Protein AF-A0A1Y3EPB8-F1 (afdb_monomer)

Organism: NCBI:txid6335

Secondary structure (DSSP, 8-state):
-PPPPEEEEE--PPBTTS---HHHHHHHHHHHHHHHHHHHTT-EEEEE-EEB--HHHHHHHHHHHHHHHH---GGGS-HHHHHHHHHHHHHHHHHHHHHHHHHTT----GGG-EETT--

Foldseek 3Di:
DDDAAADEDEQPAEELLDEDDPVSLVSLVVVQVVQVVSVVVRHRYAHAYEHEPVPPSLLVSLQVVCCVPPVDHPVNDDPVVSVVSSVVSSVVSVVRRVVVSVVSVGPHPVVRYYYPPDD

Mean predicted aligned error: 3.69 Å

InterPro domains:
  IPR001412 Aminoacyl-tRNA synthetase, class I, conserved site [PS00178] (14-25)
  IPR002300 Aminoacyl-tRNA synthetase, class Ia [PF00133] (4-118)
  IPR002303 Valine-tRNA ligase [PTHR11946] (3-118)
  IPR014729 Rossmann-like alpha/beta/alpha sandwich fold [G3DSA:3.40.50.620] (1-119)

Structure (mmCIF, N/CA/C/O backbone):
data_AF-A0A1Y3EPB8-F1
#
_entry.id   AF-A0A1Y3EPB8-F1
#
loop_
_atom_site.group_PDB
_atom_site.id
_atom_site.type_symbol
_atom_site.label_atom_id
_atom_site.label_alt_id
_atom_site.label_comp_id
_atom_site.label_asym_id
_atom_site.label_entity_id
_atom_site.label_seq_id
_atom_site.pdbx_PDB_ins_code
_atom_site.Cartn_x
_atom_site.Cartn_y
_atom_site.Cartn_z
_atom_site.occupancy
_atom_site.B_iso_or_equiv
_atom_site.auth_seq_id
_atom_site.auth_comp_id
_atom_site.auth_asym_id
_atom_site.auth_atom_id
_atom_site.pdbx_PDB_model_num
ATOM 1 N N . THR A 1 1 ? -30.625 -8.356 18.699 1.00 48.16 1 THR A N 1
ATOM 2 C CA . THR A 1 1 ? -29.183 -8.108 18.916 1.00 48.16 1 THR A CA 1
ATOM 3 C C . THR A 1 1 ? -28.895 -6.658 18.578 1.00 48.16 1 THR A C 1
ATOM 5 O O . THR A 1 1 ? -29.268 -6.217 17.500 1.00 48.16 1 THR A O 1
ATOM 8 N N . SER A 1 2 ? -28.342 -5.879 19.513 1.00 60.34 2 SER A N 1
ATOM 9 C CA . SER A 1 2 ? -27.997 -4.468 19.267 1.00 60.34 2 SER A CA 1
ATOM 10 C C . SER A 1 2 ? -27.018 -4.370 18.088 1.00 60.34 2 SER A C 1
ATOM 12 O O . SER A 1 2 ? -26.005 -5.073 18.064 1.00 60.34 2 SER A O 1
ATOM 14 N N . ARG A 1 3 ? -27.351 -3.567 17.072 1.00 82.12 3 ARG A N 1
ATOM 15 C CA . ARG A 1 3 ? -26.519 -3.379 15.876 1.00 82.12 3 ARG A CA 1
ATOM 16 C C . ARG A 1 3 ? -25.303 -2.542 16.285 1.00 82.12 3 ARG A C 1
ATOM 18 O O . ARG A 1 3 ? -25.474 -1.411 16.730 1.00 82.12 3 ARG A O 1
ATOM 25 N N . ARG A 1 4 ? -24.087 -3.091 16.162 1.00 90.75 4 ARG A N 1
ATOM 26 C CA . ARG A 1 4 ? -22.846 -2.336 16.424 1.00 90.75 4 ARG A CA 1
ATOM 27 C C . ARG A 1 4 ? -22.790 -1.103 15.518 1.00 90.75 4 ARG A C 1
ATOM 29 O O . ARG A 1 4 ? -23.131 -1.199 14.337 1.00 90.75 4 ARG A O 1
ATOM 36 N N . ARG A 1 5 ? -22.349 0.036 16.054 1.00 95.44 5 ARG A N 1
ATOM 37 C CA . ARG A 1 5 ? -22.171 1.267 15.275 1.00 95.44 5 ARG A CA 1
ATOM 38 C C . ARG A 1 5 ? -21.008 1.076 14.289 1.00 95.44 5 ARG A C 1
ATOM 40 O O . ARG A 1 5 ? -19.944 0.632 14.713 1.00 95.44 5 ARG A O 1
ATOM 47 N N . PRO A 1 6 ? -21.181 1.356 12.987 1.00 96.62 6 PRO A N 1
ATOM 48 C CA . PRO A 1 6 ? -20.092 1.237 12.027 1.00 96.62 6 PRO A CA 1
ATOM 49 C C . PRO A 1 6 ? -19.095 2.393 12.180 1.00 96.62 6 PRO A C 1
ATOM 51 O O . PRO A 1 6 ? -19.495 3.546 12.344 1.00 96.62 6 PRO A O 1
ATOM 54 N N . TYR A 1 7 ? -17.806 2.080 12.072 1.00 97.69 7 TYR A N 1
ATOM 55 C CA . TYR A 1 7 ? -16.718 3.052 11.965 1.00 97.69 7 TYR A CA 1
ATOM 56 C C . TYR A 1 7 ? -15.863 2.684 10.751 1.00 97.69 7 TYR A C 1
ATOM 58 O O . TYR A 1 7 ? -15.195 1.652 10.749 1.00 97.69 7 TYR A O 1
ATOM 66 N N . ILE A 1 8 ? -15.953 3.474 9.683 1.00 97.56 8 ILE A N 1
ATOM 67 C CA . ILE A 1 8 ? -15.419 3.123 8.362 1.00 97.56 8 ILE A CA 1
ATOM 68 C C . ILE A 1 8 ? -14.483 4.227 7.904 1.00 97.56 8 ILE A C 1
ATOM 70 O O . ILE A 1 8 ? -14.867 5.394 7.915 1.00 97.56 8 ILE A O 1
ATOM 74 N N . PHE A 1 9 ? -13.278 3.854 7.492 1.00 97.81 9 PHE A N 1
ATOM 75 C CA . PHE A 1 9 ? -12.310 4.770 6.906 1.00 97.81 9 PHE A CA 1
ATOM 76 C C . PHE A 1 9 ? -11.317 4.003 6.031 1.00 97.81 9 PHE A C 1
ATOM 78 O O . PHE A 1 9 ? -11.178 2.786 6.161 1.00 97.81 9 PHE A O 1
ATOM 85 N N . CYS A 1 10 ? -10.641 4.703 5.128 1.00 96.94 10 CYS A N 1
ATOM 86 C CA . CYS A 1 10 ? -9.663 4.103 4.227 1.00 96.94 10 CYS A CA 1
ATOM 87 C C . CYS A 1 10 ? -8.249 4.411 4.710 1.00 96.94 10 CYS A C 1
ATOM 89 O O . CYS A 1 10 ? -7.986 5.527 5.153 1.00 96.94 10 CYS A O 1
ATOM 91 N N . LEU A 1 11 ? -7.350 3.440 4.566 1.00 96.62 11 LEU A N 1
ATOM 92 C CA . LEU A 1 11 ? -5.923 3.726 4.496 1.00 96.62 11 LEU A CA 1
ATOM 93 C C . LEU A 1 11 ? -5.704 4.620 3.265 1.00 96.62 11 LEU A C 1
ATOM 95 O O . LEU A 1 11 ? -6.165 4.240 2.182 1.00 96.62 11 LEU A O 1
ATOM 99 N N . PRO A 1 12 ? -5.029 5.776 3.386 1.00 95.69 12 PRO A N 1
ATOM 100 C CA . PRO A 1 12 ? -4.585 6.538 2.228 1.00 95.69 12 PRO A CA 1
ATOM 101 C C . PRO A 1 12 ? -3.781 5.607 1.310 1.00 95.69 12 PRO A C 1
ATOM 103 O O . PRO A 1 12 ? -2.752 5.083 1.746 1.00 95.69 12 PRO A O 1
ATOM 106 N N . PRO A 1 13 ? -4.266 5.321 0.090 1.00 94.88 13 PRO A N 1
ATOM 107 C CA . PRO A 1 13 ? -3.726 4.231 -0.707 1.00 94.88 13 PRO A CA 1
ATOM 108 C C . PRO A 1 13 ? -2.278 4.551 -1.101 1.00 94.88 13 PRO A C 1
ATOM 110 O O . PRO A 1 13 ? -2.051 5.572 -1.752 1.00 94.88 13 PRO A O 1
ATOM 113 N N . PRO A 1 14 ? -1.279 3.733 -0.716 1.00 95.88 14 PRO A N 1
ATOM 114 C CA . PRO A 1 14 ? 0.088 3.945 -1.162 1.00 95.88 14 PRO A CA 1
ATOM 115 C C . PRO A 1 14 ? 0.199 3.789 -2.681 1.00 95.88 14 PRO A C 1
ATOM 117 O O . PRO A 1 14 ? -0.417 2.907 -3.289 1.00 95.88 14 PRO A O 1
ATOM 120 N N . ASN A 1 15 ? 1.045 4.625 -3.277 1.00 96.25 15 ASN A N 1
ATOM 121 C CA . ASN A 1 15 ? 1.415 4.515 -4.682 1.00 96.25 15 ASN A CA 1
ATOM 122 C C . ASN A 1 15 ? 2.221 3.235 -4.906 1.00 96.25 15 ASN A C 1
ATOM 124 O O . ASN A 1 15 ? 3.165 2.951 -4.166 1.00 96.25 15 ASN A O 1
ATOM 128 N N . ILE A 1 16 ? 1.949 2.518 -5.995 1.00 94.31 16 ILE A N 1
ATOM 129 C CA . ILE A 1 16 ? 2.722 1.327 -6.392 1.00 94.31 16 ILE A CA 1
ATOM 130 C C . ILE A 1 16 ? 4.099 1.668 -6.997 1.00 94.31 16 ILE A C 1
ATOM 132 O O . ILE A 1 16 ? 4.610 0.941 -7.838 1.00 94.31 16 ILE A O 1
ATOM 136 N N . THR A 1 17 ? 4.727 2.775 -6.600 1.00 92.12 17 THR A N 1
ATOM 137 C CA . THR A 1 17 ? 5.982 3.285 -7.184 1.00 92.12 17 THR A CA 1
ATOM 138 C C . THR A 1 17 ? 7.242 2.790 -6.472 1.00 92.12 17 THR A C 1
ATOM 140 O O . THR A 1 17 ? 8.348 3.053 -6.934 1.00 92.12 17 THR A O 1
ATOM 143 N N . GLY A 1 18 ? 7.104 2.081 -5.353 1.00 90.38 18 GLY A N 1
ATOM 144 C CA . GLY A 1 18 ? 8.216 1.572 -4.552 1.00 90.38 18 GLY A CA 1
ATOM 145 C C . GLY A 1 18 ? 7.735 0.923 -3.258 1.00 90.38 18 GLY A C 1
ATOM 146 O O . GLY A 1 18 ? 6.536 0.726 -3.072 1.00 90.38 18 GLY A O 1
ATOM 147 N N . ASP A 1 19 ? 8.676 0.595 -2.376 1.00 93.31 19 ASP A N 1
ATOM 148 C CA . ASP A 1 19 ? 8.370 0.052 -1.051 1.00 93.31 19 ASP A CA 1
ATOM 149 C C . ASP A 1 19 ? 8.005 1.160 -0.051 1.00 93.31 19 ASP A C 1
ATOM 151 O O . ASP A 1 19 ? 8.410 2.321 -0.179 1.00 93.31 19 ASP A O 1
ATOM 155 N N . LEU A 1 20 ? 7.267 0.788 0.996 1.00 96.31 20 LEU A N 1
ATOM 156 C CA . LEU A 1 20 ? 6.926 1.693 2.089 1.00 96.31 20 LEU A CA 1
ATOM 157 C C . LEU A 1 20 ? 8.171 2.133 2.876 1.00 96.31 20 LEU A C 1
ATOM 159 O O . LEU A 1 20 ? 9.079 1.349 3.151 1.00 96.31 20 LEU A O 1
ATOM 163 N N . HIS A 1 21 ? 8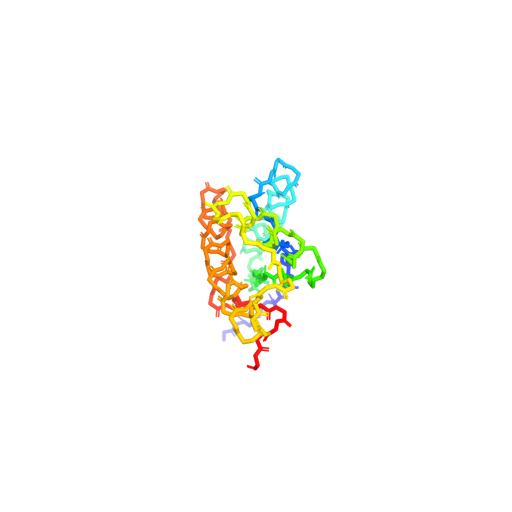.152 3.391 3.317 1.00 96.62 21 HIS A N 1
ATOM 164 C CA . HIS A 1 21 ? 9.166 4.018 4.175 1.00 96.62 21 HIS A CA 1
ATOM 165 C C . HIS A 1 21 ? 8.596 4.431 5.545 1.00 96.62 21 HIS A C 1
ATOM 167 O O . HIS A 1 21 ? 7.388 4.374 5.765 1.00 96.62 21 HIS A O 1
ATOM 173 N N . LEU A 1 22 ? 9.436 4.951 6.452 1.00 97.12 22 LEU A N 1
ATOM 174 C CA . LEU A 1 22 ? 9.045 5.312 7.829 1.00 97.12 22 LEU A CA 1
ATOM 175 C C . LEU A 1 22 ? 7.837 6.258 7.929 1.00 97.12 22 LEU A C 1
ATOM 177 O O . LEU A 1 22 ? 7.002 6.074 8.807 1.00 97.12 22 LEU A O 1
ATOM 181 N N . GLY A 1 23 ? 7.695 7.221 7.013 1.00 97.31 23 GLY A N 1
ATOM 182 C CA . GLY A 1 23 ? 6.486 8.057 6.943 1.00 97.31 23 GLY A CA 1
ATOM 183 C C . GLY A 1 23 ? 5.183 7.257 6.784 1.00 97.31 23 GLY A C 1
ATOM 184 O O . GLY A 1 23 ? 4.210 7.544 7.470 1.00 97.31 23 GLY A O 1
ATOM 185 N N . HIS A 1 24 ? 5.178 6.199 5.966 1.00 97.88 24 HIS A N 1
ATOM 186 C CA . HIS A 1 24 ? 4.026 5.303 5.846 1.00 97.88 24 HIS A CA 1
ATOM 187 C C . HIS A 1 24 ? 3.805 4.513 7.138 1.00 97.88 24 HIS A C 1
ATOM 189 O O . HIS A 1 24 ? 2.675 4.399 7.602 1.00 97.88 24 HIS A O 1
ATOM 195 N N . ALA A 1 25 ? 4.883 4.010 7.749 1.00 97.50 25 ALA A N 1
ATOM 196 C CA . ALA A 1 25 ? 4.797 3.275 9.009 1.00 97.50 25 ALA A CA 1
ATOM 197 C C . ALA A 1 25 ? 4.186 4.128 10.135 1.00 97.50 25 ALA A C 1
ATOM 199 O O . ALA A 1 25 ? 3.371 3.624 10.905 1.00 97.50 25 ALA A O 1
ATOM 200 N N . LEU A 1 26 ? 4.525 5.421 10.199 1.00 97.94 26 LEU A N 1
ATOM 201 C CA . LEU A 1 26 ? 3.941 6.363 11.154 1.00 97.94 26 LEU A CA 1
ATOM 202 C C . LEU A 1 26 ? 2.428 6.522 10.947 1.00 97.94 26 LEU A C 1
ATOM 204 O O . LEU A 1 26 ? 1.668 6.382 11.904 1.00 97.94 26 LEU A O 1
ATOM 208 N N . THR A 1 27 ? 1.987 6.773 9.710 1.00 97.44 27 THR A N 1
ATOM 209 C CA . THR A 1 27 ? 0.558 6.904 9.381 1.00 97.44 27 THR A CA 1
ATOM 210 C C . THR A 1 27 ? -0.211 5.634 9.736 1.00 97.44 27 THR A C 1
ATOM 212 O O . THR A 1 27 ? -1.213 5.695 10.447 1.00 97.44 27 THR A O 1
ATOM 215 N N . VAL A 1 28 ? 0.307 4.472 9.326 1.00 98.12 28 VAL A N 1
ATOM 216 C CA . VAL A 1 28 ? -0.286 3.156 9.608 1.00 98.12 28 VAL A CA 1
ATOM 217 C C . VAL A 1 28 ? -0.397 2.913 11.112 1.00 98.12 28 VAL A C 1
ATOM 219 O O . VAL A 1 28 ? -1.433 2.441 11.570 1.00 98.12 28 VAL A O 1
ATOM 222 N N . ALA A 1 29 ? 0.623 3.260 11.902 1.00 98.19 29 ALA A N 1
ATOM 223 C CA . ALA A 1 29 ? 0.591 3.080 13.353 1.00 98.19 29 ALA A CA 1
ATOM 224 C C . ALA A 1 29 ? -0.502 3.928 14.028 1.00 98.19 29 ALA A C 1
ATOM 226 O O . ALA A 1 29 ? -1.202 3.443 14.921 1.00 98.19 29 ALA A O 1
ATOM 227 N N . ILE A 1 30 ? -0.672 5.180 13.594 1.00 98.31 30 ILE A N 1
ATOM 228 C CA . ILE A 1 30 ? -1.700 6.087 14.125 1.00 98.31 30 ILE A CA 1
ATOM 229 C C . ILE A 1 30 ? -3.100 5.574 13.770 1.00 98.31 30 ILE A C 1
ATOM 231 O O . ILE A 1 30 ? -3.966 5.463 14.642 1.00 98.31 30 ILE A O 1
ATOM 235 N N . GLU A 1 31 ? -3.323 5.228 12.505 1.00 98.44 31 GLU A N 1
ATOM 236 C CA . GLU A 1 31 ? -4.609 4.725 12.018 1.00 98.44 31 GLU A CA 1
ATOM 237 C C . GLU A 1 31 ? -4.991 3.384 12.656 1.00 98.44 31 GLU A C 1
ATOM 239 O O . GLU A 1 31 ? -6.139 3.196 13.070 1.00 98.44 31 GLU A O 1
ATOM 244 N N . ASP A 1 32 ? -4.026 2.476 12.826 1.00 98.44 32 ASP A N 1
ATOM 245 C CA . ASP A 1 32 ? -4.247 1.186 13.477 1.00 98.44 32 ASP A CA 1
ATOM 246 C C . ASP A 1 32 ? -4.630 1.359 14.953 1.00 98.44 32 ASP A C 1
ATOM 248 O O . ASP A 1 32 ? -5.546 0.692 15.444 1.00 98.44 32 ASP A O 1
ATOM 252 N N . ALA A 1 33 ? -3.997 2.300 15.664 1.00 98.50 33 ALA A N 1
ATOM 253 C CA . ALA A 1 33 ? -4.352 2.624 17.044 1.00 98.50 33 ALA A CA 1
ATOM 254 C C . ALA A 1 33 ? -5.798 3.142 17.157 1.00 98.50 33 ALA A C 1
ATOM 256 O O . ALA A 1 33 ? -6.544 2.716 18.047 1.00 98.50 33 ALA A O 1
ATOM 257 N N . ILE A 1 34 ? -6.228 4.001 16.226 1.00 98.44 34 ILE A N 1
ATOM 258 C CA . ILE A 1 34 ? -7.611 4.495 16.145 1.00 98.44 34 ILE A CA 1
ATOM 259 C C . ILE A 1 34 ? -8.575 3.335 15.869 1.00 98.44 34 ILE A C 1
ATOM 261 O O . ILE A 1 34 ? -9.558 3.163 16.598 1.00 98.44 34 ILE A O 1
ATOM 265 N N . ALA A 1 35 ? -8.274 2.491 14.878 1.00 98.38 35 ALA A N 1
ATOM 266 C CA . ALA A 1 35 ? -9.093 1.332 14.535 1.00 98.38 35 ALA A CA 1
ATOM 267 C C . ALA A 1 35 ? -9.261 0.383 15.729 1.00 98.38 35 ALA A C 1
ATOM 269 O O . ALA A 1 35 ? -10.370 -0.051 16.044 1.00 98.38 35 ALA A O 1
ATOM 270 N N . ARG A 1 36 ? -8.168 0.058 16.428 1.00 98.50 36 ARG A N 1
ATOM 271 C CA . ARG A 1 36 ? -8.189 -0.813 17.612 1.00 98.50 36 ARG A CA 1
ATOM 272 C C . ARG A 1 36 ? -9.009 -0.217 18.744 1.00 98.50 36 ARG A C 1
ATOM 274 O O . ARG A 1 36 ? -9.846 -0.929 19.293 1.00 98.50 36 ARG A O 1
ATOM 281 N N . LYS A 1 37 ? -8.836 1.074 19.042 1.00 98.44 37 LYS A N 1
ATOM 282 C CA . LYS A 1 37 ? -9.634 1.775 20.057 1.00 98.44 37 LYS A CA 1
ATOM 283 C C . LYS A 1 37 ? -11.130 1.654 19.763 1.00 98.44 37 LYS A C 1
ATOM 285 O O . LYS A 1 37 ? -11.882 1.239 20.637 1.00 98.44 37 LYS A O 1
ATOM 290 N N . HIS A 1 38 ? -11.558 1.940 18.533 1.00 98.31 38 HIS A N 1
ATOM 291 C CA . HIS A 1 38 ? -12.968 1.827 18.149 1.00 98.31 38 HIS A CA 1
ATOM 292 C C . HIS A 1 38 ? -13.502 0.390 18.269 1.00 98.31 38 HIS A C 1
ATOM 294 O O . HIS A 1 38 ? -14.593 0.186 18.806 1.00 98.31 38 HIS A O 1
ATOM 300 N N . ARG A 1 39 ? -12.716 -0.628 17.881 1.00 97.50 39 ARG A N 1
ATOM 301 C CA . ARG A 1 39 ? -13.099 -2.040 18.091 1.00 97.50 39 ARG A CA 1
ATOM 302 C C . ARG A 1 39 ? -13.275 -2.370 19.572 1.00 97.50 39 ARG A C 1
ATOM 304 O O . ARG A 1 39 ? -14.244 -3.032 19.932 1.00 97.50 39 ARG A O 1
ATOM 311 N N . MET A 1 40 ? -12.369 -1.893 20.426 1.00 97.75 40 MET A N 1
ATOM 312 C CA . MET A 1 40 ? -12.453 -2.075 21.881 1.00 97.75 40 MET A CA 1
ATOM 313 C C . MET A 1 40 ? -13.659 -1.349 22.494 1.00 97.75 40 MET A C 1
ATOM 315 O O . MET A 1 40 ? -14.211 -1.821 23.482 1.00 97.75 40 MET A O 1
ATOM 319 N N . CYS A 1 41 ? -14.113 -0.248 21.889 1.00 97.12 41 CYS A N 1
ATOM 320 C CA . CYS A 1 41 ? -15.333 0.466 22.275 1.00 97.12 41 CYS A CA 1
ATOM 321 C C . CYS A 1 41 ? -16.633 -0.180 21.752 1.00 97.12 41 CYS A C 1
ATOM 323 O O . CYS A 1 41 ? -17.716 0.334 22.025 1.00 97.12 41 CYS A O 1
ATOM 325 N N . GLY A 1 42 ? -16.554 -1.305 21.031 1.00 96.94 42 GLY A N 1
ATOM 326 C CA . GLY A 1 42 ? -17.720 -2.046 20.540 1.00 96.94 42 GLY A CA 1
ATOM 327 C C . GLY A 1 42 ? -18.218 -1.636 19.151 1.00 96.94 42 GLY A C 1
ATOM 328 O O . GLY A 1 42 ? -19.240 -2.166 18.701 1.00 96.94 42 GLY A O 1
ATOM 329 N N . ASP A 1 43 ? -17.505 -0.749 18.450 1.00 97.75 43 ASP A N 1
ATOM 330 C CA . ASP A 1 43 ? -17.831 -0.370 17.074 1.00 97.75 43 ASP A CA 1
ATOM 331 C C . ASP A 1 43 ? -17.476 -1.496 16.081 1.00 97.75 43 ASP A C 1
ATOM 333 O O . ASP A 1 43 ? -16.528 -2.267 16.259 1.00 97.75 43 ASP A O 1
ATOM 337 N N . ALA A 1 44 ? -18.234 -1.584 14.988 1.00 97.00 44 ALA A N 1
ATOM 338 C CA . ALA A 1 44 ? -17.895 -2.405 13.830 1.00 97.00 44 ALA A CA 1
ATOM 339 C C . ALA A 1 44 ? -16.936 -1.624 12.918 1.00 97.00 44 ALA A C 1
ATOM 341 O O . ALA A 1 44 ? -17.366 -0.801 12.110 1.00 97.00 44 ALA A O 1
ATOM 342 N N . VAL A 1 45 ? -15.634 -1.868 13.079 1.00 97.62 45 VAL A N 1
ATOM 343 C CA . VAL A 1 45 ? -14.581 -1.111 12.388 1.00 97.62 45 VAL A CA 1
ATOM 344 C C . VAL A 1 45 ? -14.218 -1.726 11.040 1.00 97.62 45 VAL A C 1
ATOM 346 O O . VAL A 1 45 ? -13.842 -2.897 10.977 1.00 97.62 45 VAL A O 1
ATOM 349 N N . PHE A 1 46 ? -14.236 -0.904 9.992 1.00 97.44 46 PHE A N 1
ATOM 350 C CA . PHE A 1 46 ? -13.738 -1.219 8.656 1.00 97.44 46 PHE A CA 1
ATOM 351 C C . PHE A 1 46 ? -12.675 -0.194 8.255 1.00 97.44 46 PHE A C 1
ATOM 353 O O . PHE A 1 46 ? -12.991 0.867 7.725 1.00 97.44 46 PHE A O 1
ATOM 360 N N . TRP A 1 47 ? -11.415 -0.525 8.528 1.00 98.12 47 TRP A N 1
ATOM 361 C CA . TRP A 1 47 ? -10.263 0.198 7.994 1.00 98.12 47 TRP A CA 1
ATOM 362 C C . TRP A 1 47 ? -9.864 -0.455 6.671 1.00 98.12 47 TRP A C 1
ATOM 364 O O . TRP A 1 47 ? -9.401 -1.598 6.667 1.00 98.12 47 TRP A O 1
ATOM 374 N N . ILE A 1 48 ? -10.176 0.203 5.558 1.00 97.81 48 ILE A N 1
ATOM 375 C CA . ILE A 1 48 ? -10.144 -0.381 4.215 1.00 97.81 48 ILE A CA 1
ATOM 376 C C . ILE A 1 48 ? -8.776 -0.112 3.571 1.00 97.81 48 ILE A C 1
ATOM 378 O O . ILE A 1 48 ? -8.425 1.056 3.400 1.00 97.81 48 ILE A O 1
ATOM 382 N N . PRO A 1 49 ? -8.002 -1.153 3.213 1.00 97.31 49 PRO A N 1
ATOM 383 C CA . PRO A 1 49 ? -6.776 -0.987 2.441 1.00 97.31 49 PRO A CA 1
ATOM 384 C C . PRO A 1 49 ? -7.082 -0.655 0.979 1.00 97.31 49 PRO A C 1
ATOM 386 O O . PRO A 1 49 ? -8.099 -1.082 0.433 1.00 97.31 49 PRO A O 1
ATOM 389 N N . GLY A 1 50 ? -6.163 0.048 0.327 1.00 95.88 50 GLY A N 1
ATOM 390 C CA . GLY A 1 50 ? -6.208 0.250 -1.114 1.00 95.88 50 GLY A CA 1
ATOM 391 C C . GLY A 1 50 ? -4.836 0.551 -1.693 1.00 95.88 50 GLY A C 1
ATOM 392 O O . GLY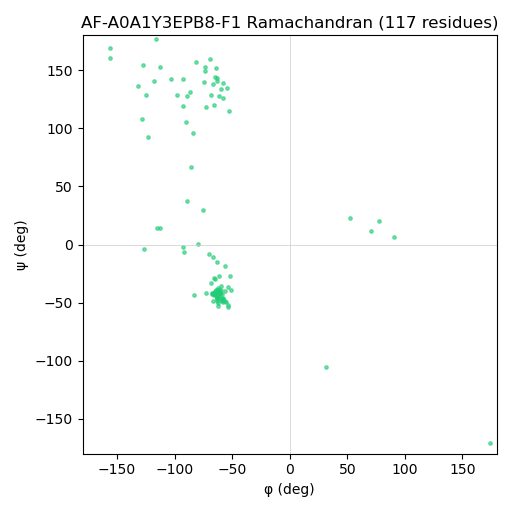 A 1 50 ? -3.899 0.807 -0.944 1.00 95.88 50 GLY A O 1
ATOM 393 N N . PHE A 1 51 ? -4.728 0.531 -3.016 1.00 96.56 51 PHE A N 1
ATOM 394 C CA . PHE A 1 51 ? -3.492 0.818 -3.743 1.00 96.56 51 PHE A CA 1
ATOM 395 C C . PHE A 1 51 ? -3.753 1.816 -4.872 1.00 96.56 51 PHE A C 1
ATOM 397 O O . PHE A 1 51 ? -4.730 1.683 -5.620 1.00 96.56 51 PHE A O 1
ATOM 404 N N . ASP A 1 52 ? -2.869 2.802 -5.016 1.00 96.00 52 ASP A N 1
ATOM 405 C CA . ASP A 1 52 ? -2.967 3.803 -6.076 1.00 96.00 52 ASP A CA 1
ATOM 406 C C . ASP A 1 52 ? -2.061 3.436 -7.256 1.00 96.00 52 ASP A C 1
ATOM 408 O O . ASP A 1 52 ? -0.865 3.175 -7.102 1.00 96.00 52 ASP A O 1
ATOM 412 N N . HIS A 1 53 ? -2.646 3.431 -8.453 1.00 93.38 53 HIS A N 1
ATOM 413 C CA . HIS A 1 53 ? -1.957 3.259 -9.723 1.00 93.38 53 HIS A CA 1
ATOM 414 C C . HIS A 1 53 ? -0.929 4.361 -9.987 1.00 93.38 53 HIS A C 1
ATOM 416 O O . HIS A 1 53 ? 0.024 4.111 -10.719 1.00 93.38 53 HIS A O 1
ATOM 422 N N . ALA A 1 54 ? -1.116 5.561 -9.426 1.00 90.88 54 ALA A N 1
ATOM 423 C CA . ALA A 1 54 ? -0.210 6.705 -9.520 1.00 90.88 54 ALA A CA 1
ATOM 424 C C . ALA A 1 54 ? 0.209 7.111 -10.954 1.00 90.88 54 ALA A C 1
ATOM 426 O O . ALA A 1 54 ? 1.251 7.744 -11.136 1.00 90.88 54 ALA A O 1
ATOM 427 N N . GLY A 1 55 ? -0.586 6.755 -11.972 1.00 91.06 55 GLY A N 1
ATOM 428 C CA . GLY A 1 55 ? -0.436 7.111 -13.390 1.00 91.06 55 GLY A CA 1
ATOM 429 C C . GLY A 1 55 ? 1.007 7.292 -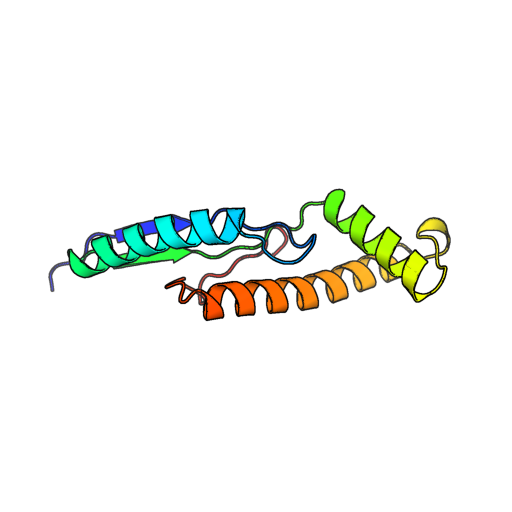13.879 1.00 91.06 55 GLY A C 1
ATOM 430 O O . GLY A 1 55 ? 1.754 6.328 -14.067 1.00 91.06 55 GLY A O 1
ATOM 431 N N . LEU A 1 56 ? 1.397 8.556 -14.086 1.00 92.62 56 LEU A N 1
ATOM 432 C CA . LEU A 1 56 ? 2.712 8.946 -14.604 1.00 92.62 56 LEU A CA 1
ATOM 433 C C . LEU A 1 56 ? 3.876 8.476 -13.720 1.00 92.62 56 LEU A C 1
ATOM 435 O O . LEU A 1 56 ? 4.927 8.109 -14.240 1.00 92.62 56 LEU A O 1
ATOM 439 N N . ALA A 1 57 ? 3.709 8.463 -12.398 1.00 93.31 57 ALA A N 1
ATOM 440 C CA . ALA A 1 57 ? 4.774 8.051 -11.492 1.00 93.31 57 ALA A CA 1
ATOM 441 C C . ALA A 1 57 ? 5.101 6.561 -11.671 1.00 93.31 57 ALA A C 1
ATOM 443 O O . ALA A 1 57 ? 6.271 6.197 -11.782 1.00 93.31 57 ALA A O 1
ATOM 444 N N . THR A 1 58 ? 4.081 5.709 -11.794 1.00 94.00 58 THR A N 1
ATOM 445 C CA . THR A 1 58 ? 4.275 4.278 -12.079 1.00 94.00 58 THR A CA 1
ATOM 446 C C . THR A 1 58 ? 4.906 4.069 -13.444 1.00 94.00 58 THR A C 1
ATOM 448 O O . THR A 1 58 ? 5.856 3.299 -13.563 1.00 94.00 58 THR A O 1
ATOM 451 N N . GLN A 1 59 ? 4.448 4.804 -14.460 1.00 94.69 59 GLN A N 1
ATOM 452 C CA . GLN A 1 59 ? 5.055 4.769 -15.785 1.00 94.69 59 GLN A CA 1
ATOM 453 C C . GLN A 1 59 ? 6.565 5.057 -15.724 1.00 94.69 59 GLN A C 1
ATOM 455 O O . GLN A 1 59 ? 7.348 4.264 -16.238 1.00 94.69 59 GLN A O 1
ATOM 460 N N . LEU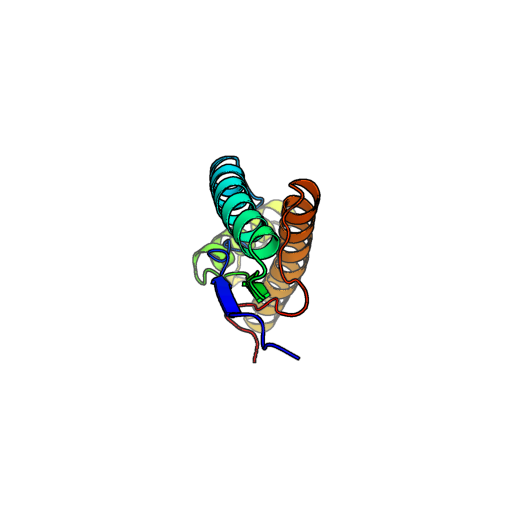 A 1 60 ? 6.980 6.150 -15.079 1.00 95.69 60 LEU A N 1
ATOM 461 C CA . LEU A 1 60 ? 8.393 6.536 -14.996 1.00 95.69 60 LEU A CA 1
ATOM 462 C C . LEU A 1 60 ? 9.239 5.486 -14.265 1.00 95.69 60 LEU A C 1
ATOM 464 O O . LEU A 1 60 ? 10.363 5.196 -14.675 1.00 95.69 60 LEU A O 1
ATOM 468 N N . VAL A 1 61 ? 8.710 4.887 -13.196 1.00 95.62 61 VAL A N 1
ATOM 469 C CA . VAL A 1 61 ? 9.424 3.836 -12.459 1.00 95.62 61 VAL A CA 1
ATOM 470 C C . VAL A 1 61 ? 9.573 2.567 -13.302 1.00 95.62 61 VAL A C 1
ATOM 472 O O . VAL A 1 61 ? 10.654 1.976 -13.322 1.00 95.62 61 VAL A O 1
ATOM 475 N N . VAL A 1 62 ? 8.534 2.170 -14.038 1.00 96.00 62 VAL A N 1
ATOM 476 C CA . VAL A 1 62 ? 8.582 1.009 -14.941 1.00 96.00 62 VAL A CA 1
ATOM 477 C C . VAL A 1 62 ? 9.541 1.258 -16.106 1.00 96.00 62 VAL A C 1
ATOM 479 O O . VAL A 1 62 ? 10.336 0.379 -16.427 1.00 96.00 62 VAL A O 1
ATOM 482 N N . GLU A 1 63 ? 9.533 2.454 -16.699 1.00 96.06 63 GLU A N 1
ATOM 483 C CA . GLU A 1 63 ? 10.480 2.851 -17.751 1.00 96.06 63 GLU A CA 1
ATOM 484 C C . GLU A 1 63 ? 11.932 2.756 -17.268 1.00 96.06 63 GLU A C 1
ATOM 486 O O . GLU A 1 63 ? 12.759 2.106 -17.909 1.00 96.06 63 GLU A O 1
ATOM 491 N N . ASN A 1 64 ? 12.227 3.324 -16.096 1.00 95.69 64 ASN A N 1
ATOM 492 C CA . ASN A 1 64 ? 13.554 3.239 -15.488 1.00 95.69 64 ASN A CA 1
ATOM 493 C C . ASN A 1 64 ? 13.949 1.789 -15.173 1.00 95.69 64 ASN A C 1
ATOM 495 O O . ASN A 1 64 ? 15.096 1.399 -15.377 1.00 95.69 64 ASN A O 1
ATOM 499 N N . MET A 1 65 ? 13.013 0.970 -14.691 1.00 94.81 65 MET A N 1
ATOM 500 C CA . MET A 1 65 ? 13.253 -0.445 -14.407 1.00 94.81 65 MET A CA 1
ATOM 501 C C . MET A 1 65 ? 13.595 -1.235 -15.678 1.00 94.81 65 MET A C 1
ATOM 503 O O . MET A 1 65 ? 14.560 -1.999 -15.666 1.00 94.81 65 MET A O 1
ATOM 507 N N . LEU A 1 66 ? 12.851 -1.031 -16.769 1.00 95.50 66 LEU A N 1
ATOM 508 C CA . LEU A 1 66 ? 13.090 -1.688 -18.059 1.00 95.50 66 LEU A CA 1
ATOM 509 C C . LEU A 1 66 ? 14.444 -1.296 -18.650 1.00 95.50 66 LEU A C 1
ATOM 511 O O . LEU A 1 66 ? 15.199 -2.168 -19.090 1.00 95.50 66 LEU A O 1
ATOM 515 N N . PHE A 1 67 ? 14.778 -0.008 -18.594 1.00 96.25 67 PHE A N 1
ATOM 516 C CA . PHE A 1 67 ? 16.071 0.485 -19.046 1.00 96.25 67 PHE A CA 1
ATOM 517 C C . PHE A 1 67 ? 17.218 -0.096 -18.210 1.00 96.25 67 PHE A C 1
ATOM 519 O O . PHE A 1 67 ? 18.173 -0.633 -18.760 1.00 96.25 67 PHE A O 1
ATOM 526 N N . ASN A 1 68 ? 17.103 -0.081 -16.880 1.00 94.56 68 ASN A N 1
ATOM 527 C CA . ASN A 1 68 ? 18.165 -0.566 -15.996 1.00 94.56 68 ASN A CA 1
ATOM 528 C C . ASN A 1 68 ? 18.371 -2.086 -16.064 1.00 94.56 68 ASN A C 1
ATOM 530 O O . ASN A 1 68 ? 19.494 -2.551 -15.886 1.00 94.56 68 ASN A O 1
ATOM 534 N N . LYS A 1 69 ? 17.308 -2.871 -16.287 1.00 93.19 69 LYS A N 1
ATOM 535 C CA . LYS A 1 69 ? 17.414 -4.336 -16.378 1.00 93.19 69 LYS A CA 1
ATOM 536 C C . LYS A 1 69 ? 17.845 -4.812 -17.763 1.00 93.19 69 LYS A C 1
ATOM 538 O O . LYS A 1 69 ? 18.677 -5.708 -17.856 1.00 93.19 69 LYS A O 1
ATOM 543 N N . ASN A 1 70 ? 17.268 -4.233 -18.817 1.00 92.25 70 ASN A N 1
ATOM 544 C CA . ASN A 1 70 ? 17.342 -4.789 -20.170 1.00 92.25 70 ASN A CA 1
ATOM 545 C C . ASN A 1 70 ? 17.867 -3.793 -21.217 1.00 92.25 70 ASN A C 1
ATOM 547 O O . ASN A 1 70 ? 17.999 -4.161 -22.380 1.00 92.25 70 ASN A O 1
ATOM 551 N N . GLY A 1 71 ? 18.125 -2.535 -20.847 1.00 94.44 71 GLY A N 1
ATOM 552 C CA . GLY A 1 71 ? 18.516 -1.477 -21.784 1.00 94.44 71 GLY A CA 1
ATOM 553 C C . GLY A 1 71 ? 17.394 -1.015 -22.718 1.00 94.44 71 GLY A C 1
ATOM 554 O O . GLY A 1 71 ? 17.669 -0.307 -23.679 1.00 94.44 71 GLY A O 1
ATOM 555 N N . ILE A 1 72 ? 16.144 -1.414 -22.457 1.00 93.81 72 ILE A N 1
ATOM 556 C CA . ILE A 1 72 ? 15.001 -1.160 -23.345 1.00 93.81 72 ILE A CA 1
ATOM 557 C C . ILE A 1 72 ? 14.391 0.207 -23.037 1.00 93.81 72 ILE A C 1
ATOM 559 O O . ILE A 1 72 ? 14.070 0.509 -21.885 1.00 93.81 72 ILE A O 1
ATOM 563 N N . LEU A 1 73 ? 14.164 1.014 -24.073 1.00 94.50 73 LEU A N 1
ATOM 564 C CA . LEU A 1 73 ? 13.411 2.262 -23.976 1.00 94.50 73 LEU A CA 1
ATOM 565 C C . LEU A 1 73 ? 11.932 2.009 -24.286 1.00 94.50 73 LEU A C 1
ATOM 567 O O . LEU A 1 73 ? 11.598 1.286 -25.218 1.00 94.50 73 LEU A O 1
ATOM 571 N N . ARG A 1 74 ? 11.010 2.688 -23.587 1.00 91.94 74 ARG A N 1
ATOM 572 C CA . ARG A 1 74 ? 9.559 2.555 -23.847 1.00 91.94 74 ARG A CA 1
ATOM 573 C C . ARG A 1 74 ? 9.182 2.736 -25.317 1.00 91.94 74 ARG A C 1
ATOM 575 O O . ARG A 1 74 ? 8.296 2.048 -25.806 1.00 91.94 74 ARG A O 1
ATOM 582 N N . LYS A 1 75 ? 9.824 3.683 -26.007 1.00 92.62 75 LYS A N 1
ATOM 583 C CA . LYS A 1 75 ? 9.553 3.986 -27.424 1.00 92.62 75 LYS A CA 1
ATOM 584 C C . LYS A 1 75 ? 9.860 2.815 -28.369 1.00 92.62 75 LYS A C 1
ATOM 586 O O . LYS A 1 75 ? 9.445 2.853 -29.519 1.00 92.62 75 LYS A O 1
ATOM 591 N N . GLU A 1 76 ? 10.602 1.818 -27.894 1.00 93.25 76 GLU A N 1
ATOM 592 C CA . GLU A 1 76 ? 10.977 0.609 -28.630 1.00 93.25 76 GLU A CA 1
ATOM 593 C C . GLU A 1 76 ? 9.981 -0.539 -28.391 1.00 93.25 76 GLU A C 1
ATOM 595 O O . GLU A 1 76 ? 10.129 -1.609 -28.972 1.00 93.25 76 GLU A O 1
ATOM 600 N N . MET A 1 77 ? 8.961 -0.327 -27.549 1.00 94.31 77 MET A N 1
ATOM 601 C CA . MET A 1 77 ? 7.951 -1.321 -27.185 1.00 94.31 77 MET A CA 1
ATOM 602 C C . MET A 1 77 ? 6.571 -0.946 -27.724 1.0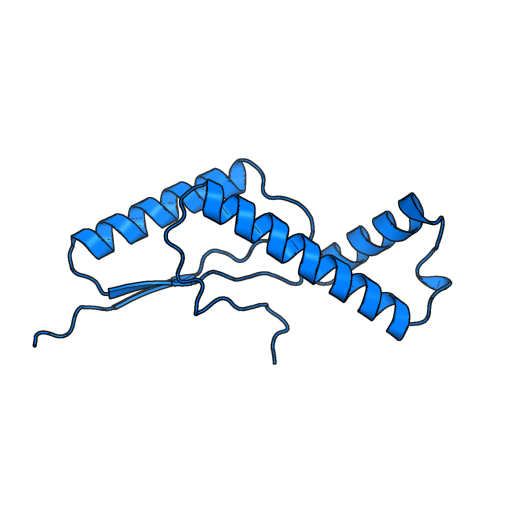0 94.31 77 MET A C 1
ATOM 604 O O . MET A 1 77 ? 6.234 0.233 -27.867 1.00 94.31 77 MET A O 1
ATOM 608 N N . SER A 1 78 ? 5.732 -1.958 -27.960 1.00 96.19 78 SER A N 1
ATOM 609 C CA . SER A 1 78 ? 4.309 -1.717 -28.201 1.00 96.19 78 SER A CA 1
ATOM 610 C C . SER A 1 78 ? 3.613 -1.230 -26.924 1.00 96.19 78 SER A C 1
ATOM 612 O O . SER A 1 78 ? 4.088 -1.441 -25.800 1.00 96.19 78 SER A O 1
ATOM 614 N N . ARG A 1 79 ? 2.452 -0.581 -27.080 1.00 95.12 79 ARG A N 1
ATOM 615 C CA . ARG A 1 79 ? 1.633 -0.150 -25.938 1.00 95.12 79 ARG A CA 1
ATOM 616 C C . ARG A 1 79 ? 1.212 -1.354 -25.103 1.00 95.12 79 ARG A C 1
ATOM 618 O O . ARG A 1 79 ? 1.227 -1.286 -23.878 1.00 95.12 79 ARG A O 1
ATOM 625 N N . GLU A 1 80 ? 0.847 -2.441 -25.765 1.00 96.12 80 GLU A N 1
ATOM 626 C CA . GLU A 1 80 ? 0.368 -3.669 -25.151 1.00 96.12 80 GLU 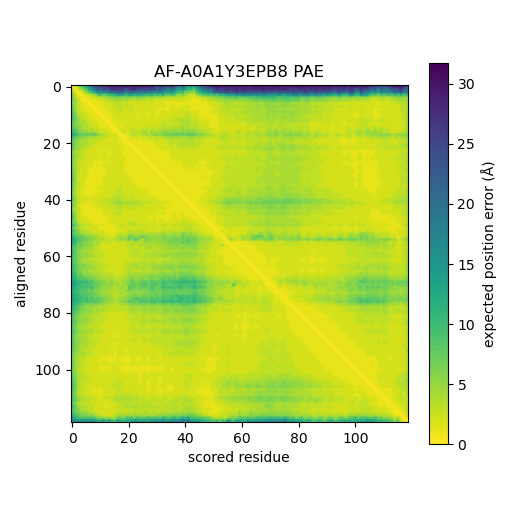A CA 1
ATOM 627 C C . GLU A 1 80 ? 1.474 -4.319 -24.314 1.00 96.12 80 GLU A C 1
ATOM 629 O O . GLU A 1 80 ? 1.212 -4.762 -23.197 1.00 96.12 80 GLU A O 1
ATOM 634 N N . ASP A 1 81 ? 2.712 -4.344 -24.815 1.00 95.62 81 ASP A N 1
ATOM 635 C CA . ASP A 1 81 ? 3.861 -4.882 -24.077 1.00 95.62 81 ASP A CA 1
ATOM 636 C C . ASP A 1 81 ? 4.171 -4.033 -22.844 1.00 95.62 81 ASP A C 1
ATOM 638 O O . ASP A 1 81 ? 4.426 -4.569 -21.764 1.00 95.62 81 ASP A O 1
ATOM 642 N N . PHE A 1 82 ? 4.108 -2.707 -22.988 1.00 95.38 82 PHE A N 1
ATOM 643 C CA . PHE A 1 82 ? 4.344 -1.791 -21.878 1.00 95.38 82 PHE A CA 1
ATOM 644 C C . PHE A 1 82 ? 3.269 -1.914 -20.791 1.00 95.38 82 PHE A C 1
ATOM 646 O O . PHE A 1 82 ? 3.594 -1.967 -19.608 1.00 95.38 82 PHE A O 1
ATOM 653 N N . VAL A 1 83 ? 1.992 -2.026 -21.171 1.00 94.50 83 VAL A N 1
ATOM 654 C CA . VAL A 1 83 ? 0.896 -2.254 -20.213 1.00 94.50 83 VAL A CA 1
ATOM 655 C C . VAL A 1 83 ? 1.102 -3.566 -19.454 1.00 94.50 83 VAL A C 1
ATOM 657 O O . VAL A 1 83 ? 0.974 -3.575 -18.232 1.00 94.50 83 VAL A O 1
ATOM 660 N N . ARG A 1 84 ? 1.522 -4.644 -20.131 1.00 95.00 84 ARG A N 1
ATOM 661 C CA . ARG A 1 84 ? 1.854 -5.908 -19.450 1.00 95.00 84 ARG A CA 1
ATOM 662 C C . ARG A 1 84 ? 3.012 -5.752 -18.464 1.00 95.00 84 ARG A C 1
ATOM 664 O O . ARG A 1 84 ? 2.954 -6.318 -17.377 1.00 95.00 84 ARG A O 1
ATOM 671 N N . ALA A 1 85 ? 4.036 -4.969 -18.803 1.00 94.69 85 ALA A N 1
ATOM 672 C CA . ALA A 1 85 ? 5.126 -4.669 -17.873 1.00 94.69 85 ALA A CA 1
ATOM 673 C C . ALA A 1 85 ? 4.631 -3.900 -16.632 1.00 94.69 85 ALA A C 1
ATOM 675 O O . ALA A 1 85 ? 5.034 -4.221 -15.512 1.00 94.69 85 ALA A O 1
ATOM 676 N N . CYS A 1 86 ? 3.720 -2.937 -16.809 1.00 94.81 86 CYS A N 1
ATOM 677 C CA . CYS A 1 86 ? 3.071 -2.231 -15.703 1.00 94.81 86 CYS A CA 1
ATOM 678 C C . CYS A 1 86 ? 2.218 -3.161 -14.831 1.00 94.81 86 CYS A C 1
ATOM 680 O O . CYS A 1 86 ? 2.237 -3.019 -13.611 1.00 94.81 86 CYS A O 1
ATOM 682 N N . ASP A 1 87 ? 1.502 -4.123 -15.418 1.00 93.75 87 ASP A N 1
ATOM 683 C CA . ASP A 1 87 ? 0.705 -5.095 -14.661 1.00 93.75 87 ASP A CA 1
ATOM 684 C C . ASP A 1 87 ? 1.576 -6.030 -13.817 1.00 93.75 87 ASP A C 1
ATOM 686 O O . ASP A 1 87 ? 1.276 -6.250 -12.644 1.00 93.75 87 ASP A O 1
ATOM 690 N N . VAL A 1 88 ? 2.687 -6.525 -14.373 1.00 94.81 88 VAL A N 1
ATOM 691 C CA . VAL A 1 88 ? 3.666 -7.321 -13.611 1.00 94.81 88 VAL A CA 1
ATOM 692 C C . VAL A 1 88 ? 4.213 -6.503 -12.442 1.00 94.81 88 VAL A C 1
ATOM 694 O O . VAL A 1 88 ? 4.211 -6.964 -11.300 1.00 94.81 88 VAL A O 1
ATOM 697 N N . TRP A 1 89 ? 4.612 -5.256 -12.705 1.00 94.94 89 TRP A N 1
ATOM 698 C CA . TRP A 1 89 ? 5.093 -4.341 -11.673 1.00 94.94 89 TRP A CA 1
ATOM 699 C C . TRP A 1 89 ? 4.046 -4.092 -10.579 1.00 94.94 89 TRP A C 1
ATOM 701 O O . TRP A 1 89 ? 4.363 -4.183 -9.393 1.00 94.94 89 TRP A O 1
ATOM 711 N N . LYS A 1 90 ? 2.793 -3.822 -10.966 1.00 94.25 90 LYS A N 1
ATOM 712 C CA . LYS A 1 90 ? 1.656 -3.637 -10.056 1.00 94.25 90 LYS A CA 1
ATOM 713 C C . LYS A 1 90 ? 1.521 -4.825 -9.111 1.00 94.25 90 LYS A C 1
ATOM 715 O O . LYS A 1 90 ? 1.525 -4.626 -7.899 1.00 94.25 90 LYS A O 1
ATOM 720 N N . THR A 1 91 ? 1.441 -6.042 -9.646 1.00 94.31 91 THR A N 1
ATOM 721 C CA . THR A 1 91 ? 1.272 -7.258 -8.840 1.00 94.31 91 THR A CA 1
ATOM 722 C C . THR A 1 91 ? 2.426 -7.451 -7.858 1.00 94.31 91 THR A C 1
ATOM 724 O O . THR A 1 91 ? 2.188 -7.698 -6.675 1.00 94.31 91 THR A O 1
ATOM 727 N N . GLU A 1 92 ? 3.673 -7.281 -8.304 1.00 95.19 92 GLU A N 1
ATOM 728 C CA . GLU A 1 92 ? 4.842 -7.406 -7.426 1.00 95.19 92 GLU A CA 1
ATOM 729 C C . GLU A 1 92 ? 4.872 -6.344 -6.319 1.00 95.19 92 GLU A C 1
ATOM 731 O O . GLU A 1 92 ? 5.222 -6.641 -5.174 1.00 95.19 92 GLU A O 1
ATOM 736 N N . ARG A 1 93 ? 4.546 -5.088 -6.646 1.00 95.56 93 ARG A N 1
ATOM 737 C CA . ARG A 1 93 ? 4.575 -3.986 -5.675 1.00 95.56 93 ARG A CA 1
ATOM 738 C C . ARG A 1 93 ? 3.428 -4.061 -4.683 1.00 95.56 93 ARG A C 1
ATOM 740 O O . ARG A 1 93 ? 3.682 -3.893 -3.494 1.00 95.56 93 ARG A O 1
ATOM 747 N N . MET A 1 94 ? 2.215 -4.386 -5.126 1.00 95.62 94 MET A N 1
ATOM 748 C CA . MET A 1 94 ? 1.081 -4.612 -4.224 1.00 95.62 94 MET A CA 1
ATOM 749 C C . MET A 1 94 ? 1.397 -5.721 -3.217 1.00 95.62 94 MET A C 1
ATOM 751 O O . MET A 1 94 ? 1.233 -5.508 -2.019 1.00 95.62 94 MET A O 1
ATOM 755 N N . ALA A 1 95 ? 1.951 -6.851 -3.672 1.00 95.81 95 ALA A N 1
ATOM 756 C CA . ALA A 1 95 ? 2.349 -7.946 -2.788 1.00 95.81 95 ALA A CA 1
ATOM 757 C C . ALA A 1 95 ? 3.454 -7.542 -1.788 1.00 95.81 95 ALA A C 1
ATOM 759 O O . ALA A 1 95 ? 3.401 -7.926 -0.617 1.00 95.81 95 ALA A O 1
ATOM 760 N N . SER A 1 96 ? 4.444 -6.749 -2.224 1.00 97.19 96 SER A N 1
ATOM 761 C CA . SER A 1 96 ? 5.497 -6.226 -1.337 1.00 97.19 96 SER A CA 1
ATOM 762 C C . SER A 1 96 ? 4.913 -5.333 -0.240 1.00 97.19 96 SER A C 1
ATOM 764 O O . SER A 1 96 ? 5.122 -5.584 0.949 1.00 97.19 96 SER A O 1
ATOM 766 N N . ILE A 1 97 ? 4.118 -4.335 -0.636 1.00 97.56 97 ILE A N 1
ATOM 767 C CA . ILE A 1 97 ? 3.495 -3.362 0.267 1.00 97.56 97 ILE A CA 1
ATOM 768 C C . ILE A 1 97 ? 2.535 -4.058 1.240 1.00 97.56 97 ILE A C 1
ATOM 770 O O . ILE A 1 97 ? 2.569 -3.779 2.438 1.00 97.56 97 ILE A O 1
ATOM 774 N N . GLU A 1 98 ? 1.718 -4.998 0.763 1.00 97.00 98 GLU A N 1
ATOM 775 C CA . GLU A 1 98 ? 0.832 -5.803 1.609 1.00 97.00 98 GLU A CA 1
ATOM 776 C C . GLU A 1 98 ? 1.625 -6.537 2.696 1.00 97.00 98 GLU A C 1
ATOM 778 O O . GLU A 1 98 ? 1.313 -6.427 3.882 1.0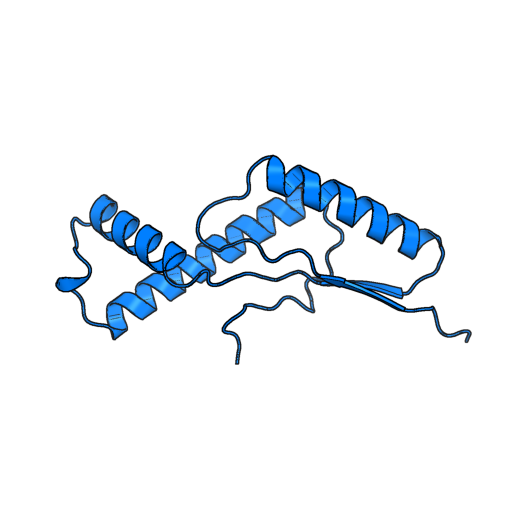0 97.00 98 GLU A O 1
ATOM 783 N N . ASN A 1 99 ? 2.718 -7.207 2.325 1.00 97.50 99 ASN A N 1
ATOM 784 C CA . ASN A 1 99 ? 3.584 -7.889 3.283 1.00 97.50 99 ASN A CA 1
ATOM 785 C C . ASN A 1 99 ? 4.219 -6.919 4.296 1.00 97.50 99 ASN A C 1
ATOM 787 O O . ASN A 1 99 ? 4.348 -7.257 5.474 1.00 97.50 99 ASN A O 1
ATOM 791 N N . GLN A 1 100 ? 4.600 -5.706 3.880 1.00 98.00 100 GLN A N 1
ATOM 792 C CA . GLN A 1 100 ? 5.094 -4.674 4.800 1.00 98.00 100 GLN A CA 1
ATOM 793 C C . GLN A 1 100 ? 4.014 -4.255 5.808 1.00 98.00 100 GLN A C 1
ATOM 795 O O . GLN A 1 100 ? 4.282 -4.208 7.009 1.00 98.00 100 GLN A O 1
ATOM 800 N N . LEU A 1 101 ? 2.784 -4.013 5.349 1.00 97.88 101 LEU A N 1
ATOM 801 C CA . LEU A 1 101 ? 1.643 -3.660 6.200 1.00 97.88 101 LEU A CA 1
ATOM 802 C C . LEU A 1 101 ? 1.268 -4.795 7.167 1.00 97.88 101 LEU A C 1
ATOM 804 O O . LEU A 1 101 ? 0.966 -4.531 8.335 1.00 97.88 101 LEU A O 1
ATOM 808 N N . ILE A 1 102 ? 1.329 -6.054 6.722 1.00 97.00 102 ILE A N 1
ATOM 809 C CA . ILE A 1 102 ? 1.125 -7.236 7.574 1.00 97.00 102 ILE A CA 1
ATOM 810 C C . ILE A 1 102 ? 2.212 -7.311 8.652 1.00 97.00 102 ILE A C 1
ATOM 812 O O . ILE A 1 102 ? 1.896 -7.500 9.826 1.00 97.00 102 ILE A O 1
ATOM 816 N N . LYS A 1 103 ? 3.487 -7.109 8.292 1.00 97.62 103 LYS A N 1
ATOM 817 C CA . LYS A 1 103 ? 4.613 -7.119 9.246 1.00 97.62 103 LYS A CA 1
ATOM 818 C C . LYS A 1 103 ? 4.553 -5.987 10.270 1.00 97.62 103 LYS A C 1
ATOM 820 O O . LYS A 1 103 ? 5.006 -6.177 11.393 1.00 97.62 103 LYS A O 1
ATOM 825 N N . LEU A 1 104 ? 3.969 -4.843 9.911 1.00 97.12 104 LEU A N 1
ATOM 826 C CA . LEU A 1 104 ? 3.672 -3.759 10.855 1.00 97.12 104 LEU A CA 1
ATOM 827 C C . LEU A 1 104 ? 2.536 -4.108 11.833 1.00 97.12 104 LEU A C 1
ATOM 829 O O . LEU A 1 104 ? 2.291 -3.360 12.775 1.00 97.12 104 LEU A O 1
ATOM 833 N N . GLY A 1 105 ? 1.840 -5.230 11.629 1.00 97.25 105 GLY A N 1
ATOM 834 C CA . GLY A 1 105 ? 0.730 -5.662 12.472 1.00 97.25 105 GLY A CA 1
ATOM 835 C C . GLY A 1 105 ? -0.572 -4.912 12.199 1.00 97.25 105 GLY A C 1
ATOM 836 O O . GLY A 1 105 ? -1.448 -4.907 13.062 1.00 97.25 105 GLY A O 1
ATOM 837 N N . SER A 1 106 ? -0.715 -4.280 11.029 1.00 97.00 106 SER A N 1
ATOM 838 C CA . SER A 1 106 ? -1.914 -3.510 10.686 1.00 97.00 106 SER A CA 1
ATOM 839 C C . SER A 1 106 ? -3.181 -4.377 10.705 1.00 97.00 106 SER A C 1
ATOM 841 O O . SER A 1 106 ? -3.231 -5.484 10.168 1.00 97.00 106 SER A O 1
ATOM 843 N N . SER A 1 107 ? -4.244 -3.870 11.328 1.00 96.88 107 SER A N 1
ATOM 844 C CA . SER A 1 107 ? -5.540 -4.552 11.438 1.00 96.88 107 SER A CA 1
ATOM 845 C C . SER A 1 107 ? -6.485 -4.246 10.264 1.00 96.88 107 SER A C 1
ATOM 847 O O . SER A 1 107 ? -7.690 -4.066 10.454 1.00 96.88 107 SER A O 1
ATOM 849 N N . LEU A 1 108 ? -5.941 -4.136 9.052 1.00 97.56 108 LEU A N 1
ATOM 850 C CA . LEU A 1 108 ? -6.680 -3.764 7.844 1.00 97.56 108 LEU A CA 1
ATOM 851 C C . LEU A 1 108 ? -7.745 -4.801 7.458 1.00 97.56 108 LEU A C 1
ATOM 853 O O . LEU A 1 108 ? -7.636 -5.999 7.717 1.00 97.56 108 LEU A O 1
ATOM 857 N N . SER A 1 109 ? -8.795 -4.323 6.796 1.00 97.00 109 SER A N 1
ATOM 858 C CA . SER A 1 109 ? -9.900 -5.139 6.286 1.00 97.00 109 SER A CA 1
ATOM 859 C C . SER A 1 109 ? -9.563 -5.691 4.898 1.00 97.00 109 SER A C 1
ATOM 861 O O . SER A 1 109 ? -10.198 -5.310 3.919 1.00 97.00 109 SER A O 1
ATOM 863 N N . TRP A 1 110 ? -8.577 -6.588 4.808 1.00 95.25 110 TRP A N 1
ATOM 864 C C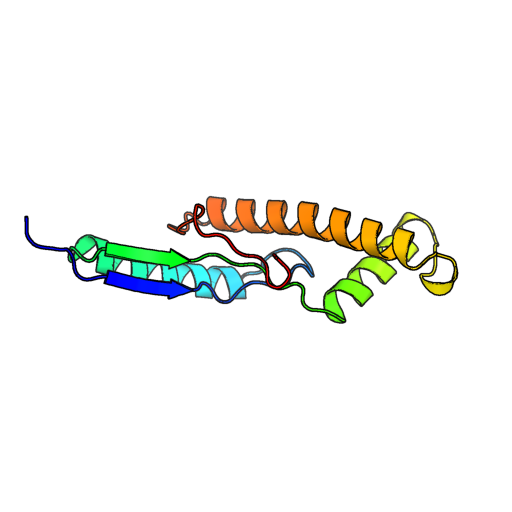A . TRP A 1 110 ? -8.020 -7.127 3.550 1.00 95.25 110 TRP A CA 1
ATOM 865 C C . TRP A 1 110 ? -9.045 -7.702 2.560 1.00 95.25 110 TRP A C 1
ATOM 867 O O . TRP A 1 110 ? -8.849 -7.656 1.355 1.00 95.25 110 TRP A O 1
ATOM 877 N N . GLN A 1 111 ? -10.189 -8.189 3.042 1.00 94.06 111 GLN A N 1
ATOM 878 C CA . GLN A 1 111 ? -11.279 -8.664 2.175 1.00 94.06 111 GLN A CA 1
ATOM 879 C C . GLN A 1 111 ? -11.938 -7.547 1.345 1.00 94.06 111 GLN A C 1
ATOM 881 O O . GLN A 1 111 ? -12.767 -7.828 0.486 1.00 94.06 111 GLN A O 1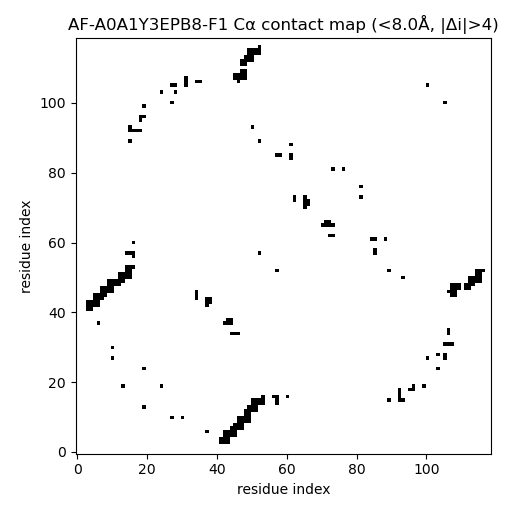
ATOM 886 N N . ARG A 1 112 ? -11.631 -6.281 1.648 1.00 94.00 112 ARG A N 1
ATOM 887 C CA . ARG A 1 112 ? -12.167 -5.082 0.991 1.00 94.00 112 ARG A CA 1
ATOM 888 C C . ARG A 1 112 ? -11.087 -4.290 0.255 1.00 94.00 112 ARG A C 1
ATOM 890 O O . ARG A 1 112 ? -11.326 -3.129 -0.059 1.00 94.00 112 ARG A O 1
ATOM 897 N N . THR A 1 113 ? -9.913 -4.882 0.041 1.00 95.50 113 THR A N 1
ATOM 898 C CA . THR A 1 113 ? -8.832 -4.250 -0.717 1.00 95.50 113 THR A CA 1
ATOM 899 C C . THR A 1 113 ? -9.332 -3.816 -2.088 1.00 95.50 113 THR A C 1
ATOM 901 O O . THR A 1 113 ? -10.009 -4.586 -2.765 1.00 95.50 113 THR A O 1
ATOM 904 N N . PHE A 1 114 ? -8.978 -2.598 -2.486 1.00 94.88 114 PHE A N 1
ATOM 905 C CA . PHE A 1 114 ? -9.252 -2.077 -3.820 1.00 94.88 114 PHE A CA 1
ATOM 906 C C . PHE A 1 114 ? -7.975 -1.550 -4.471 1.00 94.88 114 PHE A C 1
ATOM 908 O O . PHE A 1 114 ? -7.042 -1.105 -3.799 1.00 94.88 114 PHE A O 1
ATOM 915 N N . TYR A 1 115 ? -7.956 -1.535 -5.791 1.00 94.88 115 TYR A N 1
ATOM 916 C CA . TYR A 1 115 ? -6.988 -0.803 -6.583 1.00 94.88 115 TYR A CA 1
ATOM 917 C C . TYR A 1 115 ? -7.712 0.242 -7.432 1.00 94.88 115 TYR A C 1
ATOM 919 O O . TYR A 1 115 ? -8.805 0.014 -7.940 1.00 94.88 115 TYR A O 1
ATOM 927 N N . THR A 1 116 ? -7.116 1.426 -7.568 1.00 93.62 116 THR A N 1
ATOM 928 C CA . THR A 1 116 ? -7.747 2.577 -8.258 1.00 93.62 116 THR A CA 1
ATOM 929 C C . THR A 1 116 ? -8.191 2.324 -9.704 1.00 93.62 116 THR A C 1
ATOM 931 O O . THR A 1 116 ? -9.017 3.083 -10.204 1.00 93.62 116 THR A O 1
ATOM 934 N N . MET A 1 117 ? -7.674 1.288 -10.373 1.00 90.31 117 MET A N 1
ATOM 935 C CA . MET A 1 117 ? -8.107 0.891 -11.720 1.00 90.31 117 MET A CA 1
ATOM 936 C C . MET A 1 117 ? -8.831 -0.464 -11.765 1.00 90.31 117 MET A C 1
ATOM 938 O O . MET A 1 117 ? -8.976 -1.025 -12.852 1.00 90.31 117 MET A O 1
ATOM 942 N N . ASP A 1 118 ? -9.252 -1.016 -10.625 1.00 86.94 118 ASP A N 1
ATOM 943 C CA . ASP A 1 118 ? -10.139 -2.182 -10.634 1.00 86.94 118 ASP A CA 1
ATOM 944 C C . ASP A 1 118 ? -11.476 -1.814 -11.299 1.00 86.94 118 ASP A C 1
ATOM 946 O O . ASP A 1 118 ? -11.986 -0.704 -11.126 1.00 86.94 118 ASP A O 1
ATOM 950 N N . THR A 1 119 ? -12.015 -2.745 -12.089 1.00 67.94 119 THR A N 1
ATOM 951 C CA . THR A 1 119 ? -13.307 -2.622 -12.788 1.00 67.94 119 THR A CA 1
ATOM 952 C C . THR A 1 119 ? -14.473 -3.092 -11.941 1.00 67.94 119 THR A C 1
ATOM 954 O O . THR A 1 119 ? -14.322 -4.175 -11.329 1.00 67.94 119 THR A O 1
#

pLDDT: mean 94.67, std 6.39, range [48.16, 98.5]

Sequence (119 aa):
TSRRRPYIFCLPPPNITGDLHLGHALTVAIEDAIARKHRMCGDAVFWIPGFDHAGLATQLVVENMLFNKNGILRKEMSREDFVRACDVWKTERMASIENQLIKLGSSLSWQRTFYTMDT

Solvent-accessible surface area (backbone atoms only — not comparable to full-atom values): 6818 Å² total; per-residue (Å²): 129,89,79,58,53,77,44,77,50,67,50,81,46,53,54,52,65,59,79,84,51,70,72,53,52,51,54,51,53,55,52,38,53,53,49,50,51,41,43,76,73,56,33,46,62,40,42,28,39,40,37,28,64,53,63,70,56,31,49,53,47,50,43,52,49,40,31,74,76,72,69,44,55,68,91,80,49,55,72,68,58,50,51,52,52,50,50,55,47,44,56,56,31,50,53,51,43,50,52,52,44,53,73,72,63,55,77,59,34,67,96,58,54,45,47,75,79,68,131

Nearest PDB structures (foldseek):
  8c9d-assembly1_A  TM=8.253E-01  e=4.726E-05  Priestia megaterium
  8c8w-assembly1_A  TM=8.630E-01  e=1.396E-04  Priestia megaterium
  8c8v-assembly1_A  TM=8.240E-01  e=2.047E-04  Priestia megaterium NBRC 15308 = ATCC 14581
  7d5c-assembly1_A  TM=8.054E-01  e=6.870E-04  Saccharomyces cerevisiae S288C
  2ct8-assembly2_B  TM=7.913E-01  e=2.163E-03  Aquifex aeolicus

Radius of gyration: 17.66 Å; Cα contacts (8 Å, |Δi|>4): 133; chains: 1; bounding box: 48×18×51 Å